Protein AF-A0A968PFB4-F1 (afdb_monomer_lite)

Secondary structure (DSSP, 8-state):
------SS---EEEEEGGG--EEEEEEEEEEEGGGTSEEEEEEEE-TT---TT-EEEEEETTEEEEEE--PPP-

pLDDT: mean 78.36, std 16.79, range [30.69, 91.0]

Structure (mmCIF, N/CA/C/O backbone):
data_AF-A0A968PFB4-F1
#
_entry.id   AF-A0A968PFB4-F1
#
loop_
_atom_site.group_PDB
_atom_site.id
_atom_site.type_symbol
_atom_site.label_atom_id
_atom_site.label_alt_id
_atom_site.label_comp_id
_atom_site.label_asym_id
_atom_site.label_entity_id
_atom_site.label_seq_id
_atom_site.pdbx_PDB_ins_code
_atom_site.Cartn_x
_atom_site.Cartn_y
_atom_site.Cartn_z
_atom_site.occupancy
_atom_site.B_iso_or_equiv
_atom_site.auth_seq_id
_atom_site.auth_comp_id
_atom_site.auth_asym_id
_atom_site.auth_atom_id
_atom_site.pdbx_PDB_model_num
ATOM 1 N N . PRO A 1 1 ? 18.690 -10.464 -5.790 1.00 38.31 1 PRO A N 1
ATOM 2 C CA . PRO A 1 1 ? 18.188 -9.507 -6.800 1.00 38.31 1 PRO A CA 1
ATOM 3 C C . PRO A 1 1 ? 17.338 -8.411 -6.138 1.00 38.31 1 PRO A C 1
ATOM 5 O O . PRO A 1 1 ? 16.134 -8.560 -5.977 1.00 38.31 1 PRO A O 1
ATOM 8 N N . VAL A 1 2 ? 17.996 -7.337 -5.702 1.00 54.41 2 VAL A N 1
ATOM 9 C CA . VAL A 1 2 ? 17.357 -6.083 -5.283 1.00 54.41 2 VAL A CA 1
ATOM 10 C C . VAL A 1 2 ? 17.971 -4.978 -6.146 1.00 54.41 2 VAL A C 1
ATOM 12 O O . VAL A 1 2 ? 19.192 -4.878 -6.248 1.00 54.41 2 VAL A O 1
ATOM 15 N N . SER A 1 3 ? 17.149 -4.235 -6.883 1.00 43.41 3 SER A N 1
ATOM 16 C CA . SER A 1 3 ? 17.561 -3.140 -7.776 1.00 43.41 3 SER A CA 1
ATOM 17 C C . SER A 1 3 ? 16.366 -2.224 -8.040 1.00 43.41 3 SER A C 1
ATOM 19 O O . SER A 1 3 ? 15.282 -2.752 -8.276 1.00 43.41 3 SER A O 1
ATOM 21 N N . PRO A 1 4 ? 16.541 -0.896 -8.134 1.00 47.34 4 PRO A N 1
ATOM 22 C CA . PRO A 1 4 ? 17.417 -0.016 -7.367 1.00 47.34 4 PRO A CA 1
ATOM 23 C C . PRO A 1 4 ? 16.574 0.895 -6.450 1.00 47.34 4 PRO A C 1
ATOM 25 O O . PRO A 1 4 ? 15.687 1.615 -6.904 1.00 47.34 4 PRO A O 1
ATOM 28 N N . GLY A 1 5 ? 16.875 0.903 -5.150 1.00 42.81 5 GLY A N 1
ATOM 29 C CA . GLY A 1 5 ? 16.465 2.002 -4.279 1.00 42.81 5 GLY A CA 1
ATOM 30 C C . GLY A 1 5 ? 17.312 3.227 -4.615 1.00 42.81 5 GLY A C 1
ATOM 31 O O . GLY A 1 5 ? 18.524 3.205 -4.411 1.00 42.81 5 GLY A O 1
ATOM 32 N N . ALA A 1 6 ? 16.692 4.270 -5.167 1.00 39.66 6 ALA A N 1
ATOM 33 C CA . ALA A 1 6 ? 17.323 5.579 -5.290 1.00 39.66 6 ALA A CA 1
ATOM 34 C C . ALA A 1 6 ? 17.463 6.219 -3.888 1.00 39.66 6 ALA A C 1
ATOM 36 O O . ALA A 1 6 ? 16.587 6.029 -3.039 1.00 39.66 6 ALA A O 1
ATOM 37 N N . PRO A 1 7 ? 18.554 6.951 -3.609 1.00 41.06 7 PRO A N 1
ATOM 38 C CA . PRO A 1 7 ? 18.866 7.430 -2.268 1.00 41.06 7 PRO A CA 1
ATOM 39 C C . PRO A 1 7 ? 18.016 8.663 -1.925 1.00 41.06 7 PRO A C 1
ATOM 41 O O . PRO A 1 7 ? 18.206 9.721 -2.519 1.00 41.06 7 PRO A O 1
ATOM 44 N N . GLY A 1 8 ? 17.077 8.532 -0.974 1.00 30.69 8 GLY A N 1
ATOM 45 C CA . GLY A 1 8 ? 16.289 9.680 -0.500 1.00 30.69 8 GLY A CA 1
ATOM 46 C C . GLY A 1 8 ? 14.950 9.412 0.207 1.00 30.69 8 GLY A C 1
ATOM 47 O O . GLY A 1 8 ? 13.980 10.062 -0.147 1.00 30.69 8 GLY A O 1
ATOM 48 N N . ALA A 1 9 ? 14.898 8.544 1.228 1.00 37.81 9 ALA A N 1
ATOM 49 C CA . ALA A 1 9 ? 13.893 8.583 2.319 1.00 37.81 9 ALA A CA 1
ATOM 50 C C . ALA A 1 9 ? 12.383 8.364 1.939 1.00 37.81 9 ALA A C 1
ATOM 52 O O . ALA A 1 9 ? 12.062 8.162 0.774 1.00 37.81 9 ALA A O 1
ATOM 53 N N . PRO A 1 10 ? 11.456 8.224 2.918 1.00 46.16 10 PRO A N 1
ATOM 54 C CA . PRO A 1 10 ? 10.351 7.253 2.919 1.00 46.16 10 PRO A CA 1
ATOM 55 C C . PRO A 1 10 ? 9.218 7.595 1.949 1.00 46.16 10 PRO A C 1
ATOM 57 O O . PRO A 1 10 ? 8.250 8.265 2.298 1.00 46.16 10 PRO A O 1
ATOM 60 N N . VAL A 1 11 ? 9.301 7.071 0.734 1.00 49.88 11 VAL A N 1
ATOM 61 C CA . VAL A 1 11 ? 8.171 7.041 -0.189 1.00 49.88 11 VAL A CA 1
ATOM 62 C C . VAL A 1 11 ? 7.721 5.593 -0.283 1.00 49.88 11 VAL A C 1
ATOM 64 O O . VAL A 1 11 ? 8.403 4.774 -0.899 1.00 49.88 11 VAL A O 1
ATOM 67 N N . SER A 1 12 ? 6.602 5.244 0.358 1.00 62.06 12 SER A N 1
ATOM 68 C CA . SER A 1 12 ? 6.033 3.902 0.211 1.00 62.06 12 SER A CA 1
ATOM 69 C C . SER A 1 12 ? 5.566 3.740 -1.232 1.00 62.06 12 SER A C 1
ATOM 71 O O . SER A 1 12 ? 4.546 4.294 -1.644 1.00 62.06 12 SER A O 1
ATOM 73 N N . THR A 1 13 ? 6.366 3.042 -2.031 1.00 75.38 13 THR A N 1
ATOM 74 C CA . THR A 1 13 ? 6.122 2.845 -3.457 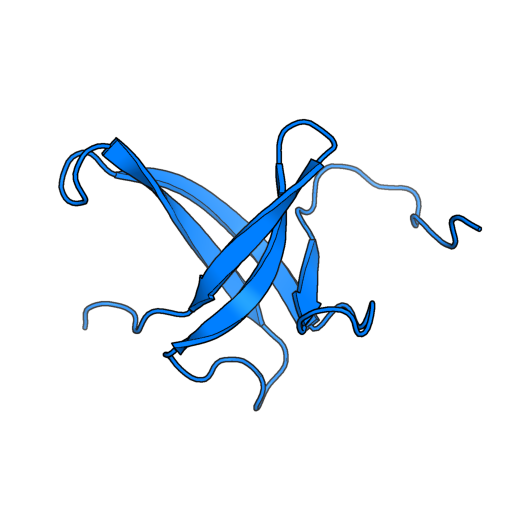1.00 75.38 13 THR A CA 1
ATOM 75 C C . THR A 1 13 ? 4.933 1.919 -3.674 1.00 75.38 13 THR A C 1
ATOM 77 O O . THR A 1 13 ? 4.742 0.936 -2.968 1.00 75.38 13 THR A O 1
ATOM 80 N N . VAL A 1 14 ? 4.104 2.227 -4.662 1.00 72.69 14 VAL A N 1
ATOM 81 C CA . VAL A 1 14 ? 2.954 1.400 -5.030 1.00 72.69 14 VAL A CA 1
ATOM 82 C C . VAL A 1 14 ? 3.326 0.611 -6.273 1.00 72.69 14 VAL A C 1
ATOM 84 O O . VAL A 1 14 ? 3.691 1.204 -7.286 1.00 72.69 14 VAL A O 1
ATOM 87 N N . THR A 1 15 ? 3.226 -0.713 -6.205 1.00 78.25 15 THR A N 1
ATOM 88 C CA . THR A 1 15 ? 3.606 -1.623 -7.291 1.00 78.25 15 THR A CA 1
ATOM 89 C C . THR A 1 15 ? 2.389 -2.359 -7.842 1.00 78.25 15 THR A C 1
ATOM 91 O O . THR A 1 15 ? 1.516 -2.776 -7.080 1.00 78.25 15 THR A O 1
ATOM 94 N N . LEU A 1 16 ? 2.309 -2.542 -9.163 1.00 70.75 16 LEU A N 1
ATOM 95 C CA . LEU A 1 16 ? 1.202 -3.277 -9.780 1.00 70.75 16 LEU A CA 1
ATOM 96 C C . LEU A 1 16 ? 1.406 -4.796 -9.660 1.00 70.75 16 LEU A C 1
ATOM 98 O O . LEU A 1 16 ? 2.210 -5.384 -10.389 1.00 70.75 16 LEU A O 1
ATOM 102 N N . GLY A 1 17 ? 0.634 -5.442 -8.781 1.00 64.94 17 GLY A N 1
ATOM 103 C CA . GLY A 1 17 ? 0.672 -6.897 -8.591 1.00 64.94 17 GLY A CA 1
ATOM 104 C C . GLY A 1 17 ? 2.095 -7.449 -8.411 1.00 64.94 17 GLY A C 1
ATOM 105 O O . GLY A 1 17 ? 2.938 -6.828 -7.772 1.00 64.94 17 GLY A O 1
ATOM 106 N N . SER A 1 18 ? 2.374 -8.611 -9.008 1.00 60.28 18 SER A N 1
ATOM 107 C CA . SER A 1 18 ? 3.693 -9.270 -8.987 1.00 60.28 18 SER A CA 1
ATOM 108 C C . SER A 1 18 ? 4.708 -8.674 -9.970 1.00 60.28 18 SER A C 1
ATOM 110 O O . SER A 1 18 ? 5.824 -9.176 -10.068 1.00 60.28 18 SER A O 1
ATOM 112 N N . SER A 1 19 ? 4.327 -7.652 -10.744 1.00 61.16 19 SER A N 1
ATOM 113 C CA . SER A 1 19 ? 5.108 -7.215 -11.906 1.00 61.16 19 SER A CA 1
ATOM 114 C C . SER A 1 19 ? 6.303 -6.326 -11.552 1.00 61.16 19 SER A C 1
ATOM 116 O O . SER A 1 19 ? 7.061 -5.970 -12.449 1.00 61.16 19 SER A O 1
ATOM 118 N N . GLY A 1 20 ? 6.469 -5.926 -10.286 1.00 70.19 20 GLY A N 1
ATOM 119 C CA . GLY A 1 20 ? 7.576 -5.058 -9.860 1.00 70.19 20 GLY A CA 1
ATOM 120 C C . GLY A 1 20 ? 7.527 -3.627 -10.419 1.00 70.19 20 GLY A C 1
ATOM 121 O O . GLY A 1 20 ? 8.393 -2.824 -10.089 1.00 70.19 20 GLY A O 1
ATOM 122 N N . ASP A 1 21 ? 6.526 -3.293 -11.243 1.00 84.62 21 ASP A N 1
ATOM 123 C CA . ASP A 1 21 ? 6.379 -1.973 -11.854 1.00 84.62 21 ASP A CA 1
ATOM 124 C C . ASP A 1 21 ? 5.847 -0.964 -10.833 1.00 84.62 21 ASP A C 1
ATOM 126 O O . ASP A 1 21 ? 4.716 -1.094 -10.348 1.00 84.62 21 ASP A O 1
ATOM 130 N N . VAL A 1 22 ? 6.672 0.034 -10.506 1.00 87.56 22 VAL A N 1
ATOM 131 C CA . VAL A 1 22 ? 6.309 1.118 -9.592 1.00 87.56 22 VAL A CA 1
ATOM 132 C C . VAL A 1 22 ? 5.362 2.067 -10.319 1.00 87.56 22 VAL A C 1
ATOM 134 O O . VAL A 1 22 ? 5.740 2.815 -11.218 1.00 87.56 22 VAL A O 1
ATOM 137 N N . ILE A 1 23 ? 4.105 2.045 -9.899 1.00 87.88 23 ILE A N 1
ATOM 138 C CA . ILE A 1 23 ? 2.999 2.797 -10.494 1.00 87.88 23 ILE A CA 1
ATOM 139 C C . ILE A 1 23 ? 2.545 3.972 -9.631 1.00 87.88 23 ILE A C 1
ATOM 141 O O . ILE A 1 23 ? 1.574 4.638 -9.984 1.00 87.88 23 ILE A O 1
ATOM 145 N N . GLY A 1 24 ? 3.209 4.236 -8.507 1.00 89.81 24 GLY A N 1
ATOM 146 C CA . GLY A 1 24 ? 2.856 5.351 -7.643 1.00 89.81 24 GLY A CA 1
ATOM 147 C C . GLY A 1 24 ? 3.600 5.378 -6.318 1.00 89.81 24 GLY A C 1
ATOM 148 O O . GLY A 1 24 ? 4.551 4.630 -6.091 1.00 89.81 24 GLY A O 1
ATOM 149 N N . ALA A 1 25 ? 3.123 6.252 -5.444 1.00 90.50 25 ALA A N 1
ATOM 150 C CA . ALA A 1 25 ? 3.666 6.507 -4.123 1.00 90.50 25 ALA A CA 1
ATOM 151 C C . ALA A 1 25 ? 2.537 6.870 -3.154 1.00 90.50 25 ALA A C 1
ATOM 153 O O . ALA A 1 25 ? 1.711 7.727 -3.474 1.00 90.50 25 ALA A O 1
ATOM 154 N N . VAL A 1 26 ? 2.515 6.256 -1.972 1.00 90.00 26 VAL A N 1
ATOM 155 C CA . VAL A 1 26 ? 1.631 6.670 -0.874 1.00 90.00 26 VAL A CA 1
ATOM 156 C C . VAL 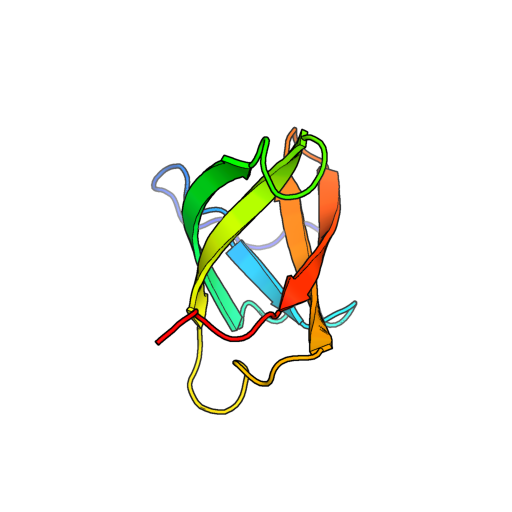A 1 26 ? 2.129 8.010 -0.337 1.00 90.00 26 VAL A C 1
ATOM 158 O O . VAL A 1 26 ? 3.299 8.143 0.016 1.00 90.00 26 VAL A O 1
ATOM 161 N N . THR A 1 27 ? 1.248 9.006 -0.297 1.00 89.88 27 THR A N 1
ATOM 162 C CA . THR A 1 27 ? 1.551 10.369 0.162 1.00 89.88 27 THR A CA 1
ATOM 163 C C . THR A 1 27 ? 1.057 10.626 1.578 1.00 89.88 27 THR A C 1
ATOM 165 O O . THR A 1 27 ? 1.676 11.389 2.315 1.00 89.88 27 THR A O 1
ATOM 168 N N . SER A 1 28 ? -0.032 9.976 1.985 1.00 87.06 28 SER A N 1
ATOM 169 C CA . SER A 1 28 ? -0.518 9.988 3.361 1.00 87.06 28 SER A CA 1
ATOM 170 C C . SER A 1 28 ? -1.133 8.641 3.712 1.00 87.06 28 SER A C 1
ATOM 172 O O . SER A 1 28 ? -1.697 7.957 2.861 1.00 87.06 28 SER A O 1
ATOM 174 N N . SER A 1 29 ? -1.014 8.236 4.970 1.00 88.88 29 SER A N 1
ATOM 175 C CA . SER A 1 29 ? -1.642 7.015 5.468 1.00 88.88 29 SER A CA 1
ATOM 176 C C . SER A 1 29 ? -2.049 7.185 6.924 1.00 88.88 29 SER A C 1
ATOM 178 O O . SER A 1 29 ? -1.439 7.952 7.666 1.00 88.88 29 SER A O 1
ATOM 180 N N . THR A 1 30 ? -3.127 6.513 7.310 1.00 89.88 30 THR A N 1
ATOM 181 C CA . THR A 1 30 ? -3.630 6.477 8.680 1.00 89.88 30 THR A CA 1
ATOM 182 C C . THR A 1 30 ? -4.446 5.209 8.903 1.00 89.88 30 THR A C 1
ATOM 184 O O . THR A 1 30 ? -4.983 4.615 7.967 1.00 89.88 30 THR A O 1
ATOM 187 N N . VAL A 1 31 ? -4.578 4.793 10.156 1.00 90.88 31 VAL A N 1
ATOM 188 C CA . VAL A 1 31 ? -5.575 3.790 10.531 1.00 90.88 31 VAL A CA 1
ATOM 189 C C . VAL A 1 31 ? -6.939 4.470 10.527 1.00 90.88 31 VAL A C 1
ATOM 191 O O . VAL A 1 31 ? -7.112 5.491 11.186 1.00 90.88 31 VAL A O 1
ATOM 194 N N . SER A 1 32 ? -7.905 3.927 9.786 1.00 87.25 32 SER A N 1
ATOM 195 C CA . SER A 1 32 ? -9.267 4.460 9.735 1.00 87.25 32 SER A CA 1
ATOM 196 C C . SER A 1 32 ? -10.172 3.706 10.714 1.00 87.25 32 SER A C 1
ATOM 198 O O . SER A 1 32 ? -10.541 2.558 10.441 1.00 87.25 32 SER A O 1
ATOM 200 N N . PRO A 1 33 ? -10.601 4.326 11.834 1.00 86.50 33 PRO A N 1
ATOM 201 C CA . PRO A 1 33 ? -11.543 3.693 12.758 1.00 86.50 33 PRO A CA 1
ATOM 202 C C . PRO A 1 33 ? -12.881 3.376 12.081 1.00 86.50 33 PRO A C 1
ATOM 204 O O . PRO A 1 33 ? -13.498 2.355 12.365 1.00 86.50 33 PRO A O 1
ATOM 207 N N . MET A 1 34 ? -13.298 4.221 11.133 1.00 89.19 34 MET A N 1
ATOM 208 C CA . MET A 1 34 ? -14.549 4.067 10.381 1.00 89.19 34 MET A CA 1
ATOM 209 C C . MET A 1 34 ? -14.536 2.877 9.419 1.00 89.19 34 MET A C 1
ATOM 211 O O . MET A 1 34 ? -15.593 2.356 9.085 1.00 89.19 34 MET A O 1
ATOM 215 N N . LEU A 1 35 ? -13.354 2.412 9.008 1.00 81.50 35 LEU A N 1
ATOM 216 C CA . LEU A 1 35 ? -13.191 1.196 8.208 1.00 81.50 35 LEU A CA 1
ATOM 217 C C . LEU A 1 35 ? -12.865 -0.028 9.081 1.00 81.50 35 LEU A C 1
ATOM 219 O O . LEU A 1 35 ? -12.273 -0.984 8.594 1.00 81.50 35 LEU A O 1
ATOM 223 N N . GLY A 1 36 ? -13.205 -0.002 10.375 1.00 88.75 36 GLY A N 1
ATOM 224 C CA . GLY A 1 36 ? -12.941 -1.111 11.297 1.00 88.75 36 GLY A CA 1
ATOM 225 C C . GLY A 1 36 ? -11.487 -1.201 11.765 1.00 88.75 36 GLY A C 1
ATOM 226 O O . GLY A 1 36 ? -11.020 -2.285 12.098 1.00 88.75 36 GLY A O 1
ATOM 227 N N . GLY A 1 37 ? -10.753 -0.082 11.769 1.00 83.88 37 GLY A N 1
ATOM 228 C CA . GLY A 1 37 ? -9.342 -0.051 12.166 1.00 83.88 37 GLY A CA 1
ATOM 229 C C . GLY A 1 37 ? -8.381 -0.528 11.074 1.00 83.88 37 GLY A C 1
ATOM 230 O O . GLY A 1 37 ? -7.249 -0.900 11.369 1.00 83.88 37 GLY A O 1
ATOM 231 N N . ILE A 1 38 ? -8.814 -0.520 9.812 1.00 86.62 38 ILE A N 1
ATOM 232 C CA . ILE A 1 38 ? -7.968 -0.873 8.668 1.00 86.62 38 ILE A CA 1
ATOM 233 C C . ILE A 1 38 ? -7.097 0.331 8.282 1.00 86.62 38 ILE A C 1
ATOM 235 O O . ILE A 1 38 ? -7.550 1.480 8.303 1.00 86.62 38 ILE A O 1
ATOM 239 N N . ALA A 1 39 ? -5.842 0.072 7.911 1.00 87.25 39 ALA A N 1
ATOM 240 C CA . ALA A 1 39 ? -4.954 1.083 7.347 1.00 87.25 39 ALA A CA 1
ATOM 241 C C . ALA A 1 39 ? -5.469 1.555 5.976 1.00 87.25 39 ALA A C 1
ATOM 243 O O . ALA A 1 39 ? -5.646 0.758 5.055 1.00 87.25 39 ALA A O 1
ATOM 244 N N . ALA A 1 40 ? -5.688 2.859 5.843 1.00 89.25 40 ALA A N 1
ATOM 245 C CA . ALA A 1 40 ? -6.077 3.523 4.608 1.00 89.25 40 ALA A CA 1
ATOM 246 C C . ALA A 1 40 ? -5.070 4.630 4.279 1.00 89.25 40 ALA A C 1
ATOM 248 O O . ALA A 1 40 ? -4.445 5.210 5.166 1.00 89.25 40 ALA A O 1
ATOM 249 N N . GLY A 1 41 ? -4.906 4.944 3.000 1.00 89.50 41 GLY A N 1
ATOM 250 C CA . GLY A 1 41 ? -3.976 5.982 2.581 1.00 89.50 41 GLY A CA 1
ATOM 251 C C . GLY A 1 41 ? -4.327 6.578 1.234 1.00 89.50 41 GLY A C 1
ATOM 252 O O . GLY A 1 41 ? -5.062 5.983 0.446 1.00 89.50 41 GLY A O 1
ATOM 253 N N . LEU A 1 42 ? -3.794 7.768 0.992 1.00 90.62 42 LEU A N 1
ATOM 254 C CA . LEU A 1 42 ? -3.836 8.429 -0.299 1.00 90.62 42 LEU A CA 1
ATOM 255 C C . LEU A 1 42 ? -2.522 8.172 -1.018 1.00 90.62 42 LEU A C 1
ATOM 257 O O . LEU A 1 42 ? -1.448 8.199 -0.416 1.00 90.62 42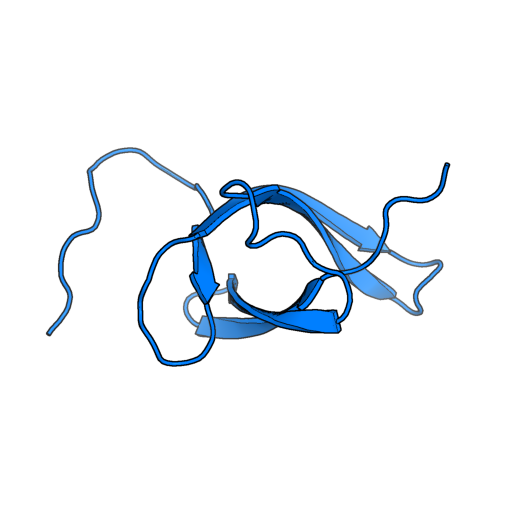 LEU A O 1
ATOM 261 N N . ALA A 1 43 ? -2.614 7.923 -2.318 1.00 90.69 43 ALA A N 1
ATOM 262 C CA . ALA A 1 43 ? -1.458 7.685 -3.157 1.00 90.69 43 ALA A CA 1
ATOM 263 C C . ALA A 1 43 ? -1.552 8.500 -4.440 1.00 90.69 43 ALA A C 1
ATOM 265 O O . ALA A 1 43 ? -2.608 8.594 -5.065 1.00 90.69 43 ALA A O 1
ATOM 266 N N . MET A 1 44 ? -0.413 9.047 -4.855 1.00 90.88 44 MET A N 1
ATOM 267 C CA . MET A 1 44 ? -0.239 9.573 -6.200 1.00 90.88 44 MET A CA 1
ATOM 268 C C . MET A 1 44 ? 0.085 8.410 -7.125 1.00 90.88 44 MET A C 1
ATOM 270 O O . MET A 1 44 ? 1.013 7.641 -6.870 1.00 90.88 44 MET A O 1
ATOM 274 N N . MET A 1 45 ? -0.688 8.275 -8.198 1.00 89.25 45 MET A N 1
ATOM 275 C CA . MET A 1 45 ? -0.605 7.135 -9.104 1.00 89.25 45 MET A CA 1
ATOM 276 C C . MET A 1 45 ? -0.370 7.578 -10.538 1.00 89.25 45 MET A C 1
ATOM 278 O O . MET A 1 45 ? -0.826 8.636 -10.972 1.00 89.25 45 MET A O 1
ATOM 282 N N . ARG A 1 46 ? 0.304 6.723 -11.305 1.00 88.44 46 ARG A N 1
ATOM 283 C CA . ARG A 1 46 ? 0.473 6.897 -12.741 1.00 88.44 46 ARG A CA 1
ATOM 284 C C . ARG A 1 46 ? -0.898 6.945 -13.417 1.00 88.44 46 ARG A C 1
ATOM 286 O O . ARG A 1 46 ? -1.803 6.161 -13.112 1.00 88.44 46 ARG A O 1
ATOM 293 N N . TYR A 1 47 ? -1.040 7.860 -14.370 1.00 84.44 47 TYR A N 1
ATOM 294 C CA . TYR A 1 47 ? -2.265 8.000 -15.151 1.00 84.44 47 TYR A CA 1
ATOM 295 C C . TYR A 1 47 ? -2.664 6.664 -15.806 1.00 84.44 47 TYR A C 1
ATOM 297 O O . TYR A 1 47 ? -1.812 5.916 -16.287 1.00 84.44 47 TYR A O 1
ATOM 305 N N . GLY A 1 48 ? -3.958 6.333 -15.767 1.00 85.81 48 GLY A N 1
ATOM 306 C CA . GLY A 1 48 ? -4.498 5.058 -16.260 1.00 85.81 48 GLY A CA 1
ATOM 307 C C . GLY A 1 48 ? -4.277 3.832 -15.358 1.00 85.81 48 GLY A C 1
ATOM 308 O O . GLY A 1 48 ? -4.812 2.770 -15.663 1.00 85.81 48 GLY A O 1
ATOM 309 N N . LYS A 1 49 ? -3.537 3.949 -14.242 1.00 85.06 49 LYS A N 1
ATOM 310 C CA . LYS A 1 49 ? -3.301 2.860 -13.266 1.00 85.06 49 LYS A CA 1
ATOM 311 C C . LYS A 1 49 ? -4.020 3.063 -11.922 1.00 85.06 49 LYS A C 1
ATOM 313 O O . LYS A 1 49 ? -3.720 2.365 -10.963 1.00 85.06 49 LYS A O 1
ATOM 318 N N . HIS A 1 50 ? -4.966 4.000 -11.859 1.00 87.12 50 HIS A N 1
ATOM 319 C CA . HIS A 1 50 ? -5.687 4.407 -10.645 1.00 87.12 50 HIS A CA 1
ATOM 320 C C . HIS A 1 50 ? -7.119 3.840 -10.555 1.00 87.12 50 HIS A C 1
ATOM 322 O O . HIS A 1 50 ? -7.951 4.376 -9.830 1.00 87.12 50 HIS A O 1
ATOM 328 N N . GLN A 1 51 ? -7.446 2.796 -11.328 1.00 89.56 51 GLN A N 1
ATOM 329 C CA . GLN A 1 51 ? -8.810 2.258 -11.369 1.00 89.56 51 GLN A CA 1
ATOM 330 C C . GLN A 1 51 ? -9.193 1.611 -10.025 1.00 89.56 51 GLN A C 1
ATOM 332 O O . GLN A 1 51 ? -8.435 0.766 -9.532 1.00 89.56 51 GLN A O 1
ATOM 337 N N . PRO A 1 52 ? -10.362 1.943 -9.446 1.00 90.25 52 PRO A N 1
ATOM 338 C CA . PRO A 1 52 ? -10.865 1.276 -8.250 1.00 90.25 52 PRO A CA 1
ATOM 339 C C . PRO A 1 52 ? -10.925 -0.248 -8.426 1.00 90.25 52 PRO A C 1
ATOM 341 O O . PRO A 1 52 ? -11.218 -0.751 -9.508 1.00 90.25 52 PRO A O 1
ATOM 344 N N . GLY A 1 53 ? -10.619 -0.991 -7.366 1.00 88.31 53 GLY A N 1
ATOM 345 C CA . GLY A 1 53 ? -10.525 -2.453 -7.374 1.00 88.31 53 GLY A CA 1
ATOM 346 C C . GLY A 1 53 ? -9.187 -3.008 -7.874 1.00 88.31 53 GLY A C 1
ATOM 347 O O . GLY A 1 53 ? -8.948 -4.210 -7.748 1.00 88.31 53 GLY A O 1
ATOM 348 N N . THR A 1 54 ? -8.283 -2.168 -8.393 1.00 87.88 54 THR A N 1
ATOM 349 C CA . THR A 1 54 ? -6.933 -2.614 -8.772 1.00 87.88 54 THR A CA 1
ATOM 350 C C . THR A 1 54 ? -6.164 -3.077 -7.534 1.00 87.88 54 THR A C 1
ATOM 352 O O . THR A 1 54 ? -6.086 -2.357 -6.536 1.00 87.88 54 THR A O 1
ATOM 355 N N . LYS A 1 55 ? -5.569 -4.273 -7.619 1.00 90.38 55 LYS A N 1
ATOM 356 C CA . LYS A 1 55 ? -4.695 -4.835 -6.583 1.00 90.38 55 LYS A CA 1
ATOM 357 C C . LYS A 1 55 ? -3.271 -4.325 -6.756 1.00 90.38 55 LYS A C 1
ATOM 359 O O . LYS A 1 55 ? -2.683 -4.461 -7.831 1.00 90.38 55 LYS A O 1
ATOM 364 N N . VAL A 1 56 ? -2.710 -3.788 -5.684 1.00 90.38 56 VAL A N 1
ATOM 365 C CA . VAL A 1 56 ? -1.353 -3.241 -5.648 1.00 90.38 56 VAL A CA 1
ATOM 366 C C . VAL A 1 56 ? -0.584 -3.787 -4.452 1.00 90.38 56 VAL A C 1
ATOM 368 O O . VAL A 1 56 ? -1.179 -4.255 -3.484 1.00 90.38 56 VAL A O 1
ATOM 371 N N . LEU A 1 57 ? 0.742 -3.740 -4.525 1.00 90.62 57 LEU A N 1
ATOM 372 C CA . LEU A 1 57 ? 1.632 -4.034 -3.408 1.00 90.62 57 LEU A CA 1
ATOM 373 C C . LEU A 1 57 ? 2.232 -2.730 -2.889 1.00 90.62 57 LEU A C 1
ATOM 375 O O . LEU A 1 57 ? 2.722 -1.917 -3.673 1.00 90.62 57 LEU A O 1
ATOM 379 N N . VAL A 1 58 ? 2.199 -2.551 -1.572 1.00 88.75 58 VAL A N 1
ATOM 380 C CA . VAL A 1 58 ? 2.747 -1.388 -0.868 1.00 88.75 58 VAL A CA 1
ATOM 381 C C . VAL A 1 58 ? 3.707 -1.889 0.211 1.00 88.75 58 VAL A C 1
ATOM 383 O O . VAL A 1 58 ? 3.371 -2.851 0.905 1.00 88.75 58 VAL A O 1
ATOM 386 N N . PRO A 1 59 ? 4.896 -1.289 0.378 1.00 87.19 59 PRO A N 1
ATOM 387 C CA . PRO A 1 59 ? 5.796 -1.665 1.449 1.00 87.19 59 PRO A CA 1
ATOM 388 C C . PRO A 1 59 ? 5.258 -1.126 2.782 1.00 87.19 59 PRO A C 1
ATOM 390 O O . PRO A 1 59 ? 5.013 0.074 2.924 1.00 87.19 59 PRO A O 1
ATOM 393 N N . ALA A 1 60 ? 5.103 -2.010 3.762 1.00 85.44 60 ALA A N 1
ATOM 394 C CA . ALA A 1 60 ? 4.759 -1.686 5.142 1.00 85.44 60 ALA A CA 1
ATOM 395 C C . ALA A 1 60 ? 5.558 -2.601 6.080 1.00 85.44 60 ALA A C 1
ATOM 397 O O . ALA A 1 60 ? 5.605 -3.810 5.865 1.00 85.44 60 ALA A O 1
ATOM 398 N N . GLU A 1 61 ? 6.221 -2.028 7.089 1.00 84.31 61 GLU A N 1
ATOM 399 C CA . GLU A 1 61 ? 7.020 -2.781 8.076 1.00 84.31 61 GLU A CA 1
ATOM 400 C C . GLU A 1 61 ? 8.051 -3.745 7.445 1.00 84.31 61 GLU A C 1
ATOM 402 O O . GLU A 1 61 ? 8.260 -4.871 7.892 1.00 84.31 61 GLU A O 1
ATOM 407 N N . GLY A 1 62 ? 8.679 -3.327 6.339 1.00 84.38 62 GLY A N 1
ATOM 408 C CA . GLY A 1 62 ? 9.665 -4.141 5.615 1.00 84.38 62 GLY A CA 1
ATOM 409 C C . GLY A 1 62 ? 9.080 -5.310 4.811 1.00 84.38 62 GLY A C 1
ATOM 410 O O . GLY A 1 62 ? 9.843 -6.097 4.254 1.00 84.38 62 GLY A O 1
ATOM 411 N N . GLN A 1 63 ? 7.753 -5.423 4.719 1.00 84.12 63 GLN A N 1
ATOM 412 C CA . GLN A 1 63 ? 7.042 -6.436 3.939 1.00 84.12 63 GLN A CA 1
ATOM 413 C C . GLN A 1 63 ? 6.217 -5.796 2.820 1.00 84.12 63 GLN A C 1
ATOM 415 O O . GLN A 1 63 ? 5.785 -4.649 2.919 1.00 84.12 63 GLN A O 1
ATOM 420 N N . TRP A 1 64 ? 5.967 -6.549 1.749 1.00 85.12 64 TRP A N 1
ATOM 421 C CA . TRP A 1 64 ? 5.021 -6.145 0.709 1.00 85.12 64 TRP A CA 1
ATOM 422 C C . TRP A 1 64 ? 3.610 -6.566 1.106 1.00 85.12 64 TRP A C 1
ATOM 424 O O . TRP A 1 64 ? 3.304 -7.755 1.172 1.00 85.12 64 TRP A O 1
ATOM 434 N N . VAL A 1 65 ? 2.747 -5.585 1.346 1.00 88.88 65 VAL A N 1
ATOM 435 C CA . VAL A 1 65 ? 1.354 -5.796 1.737 1.00 88.88 65 VAL A CA 1
ATOM 436 C C . VAL A 1 65 ? 0.445 -5.524 0.545 1.00 88.88 6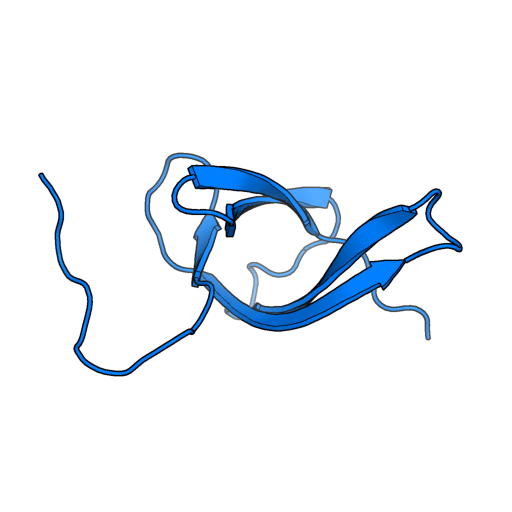5 VAL A C 1
ATOM 438 O O . VAL A 1 65 ? 0.602 -4.529 -0.164 1.00 88.88 65 VAL A O 1
ATOM 441 N N . ALA A 1 66 ? -0.510 -6.423 0.313 1.00 89.81 66 ALA A N 1
ATOM 442 C CA . ALA A 1 66 ? -1.526 -6.235 -0.713 1.00 89.81 66 ALA A CA 1
ATOM 443 C C . ALA A 1 66 ? -2.547 -5.177 -0.274 1.00 89.81 66 ALA A C 1
ATOM 445 O O . ALA A 1 66 ? -3.106 -5.258 0.818 1.00 89.81 66 ALA A O 1
ATOM 446 N N . ALA A 1 67 ? -2.824 -4.219 -1.153 1.00 89.12 67 ALA A N 1
ATOM 447 C CA . ALA A 1 67 ? -3.841 -3.195 -0.973 1.00 89.12 67 ALA A CA 1
ATOM 448 C C . ALA A 1 67 ? -4.746 -3.118 -2.209 1.00 89.12 67 ALA A C 1
ATOM 450 O O . ALA A 1 67 ? -4.349 -3.480 -3.320 1.00 89.12 67 ALA A O 1
ATOM 451 N N . ASN A 1 68 ? -5.971 -2.634 -2.010 1.00 91.00 68 ASN A N 1
ATOM 452 C CA . ASN A 1 68 ? -6.930 -2.396 -3.084 1.00 91.00 68 ASN A CA 1
ATOM 453 C C . ASN A 1 68 ? -7.122 -0.892 -3.263 1.00 91.00 68 ASN A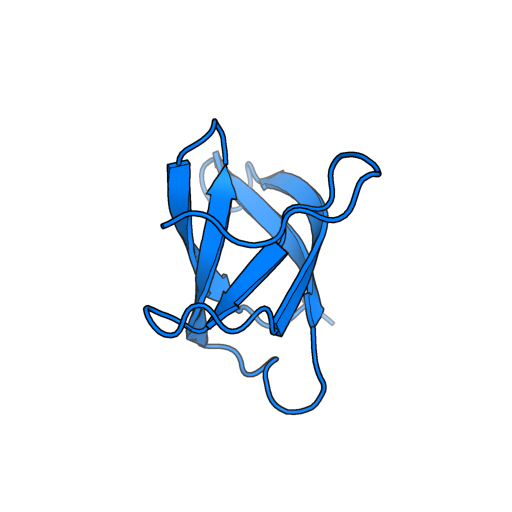 C 1
ATOM 455 O O . ASN A 1 68 ? -7.280 -0.170 -2.279 1.00 91.00 68 ASN A O 1
ATOM 459 N N . LEU A 1 69 ? -7.157 -0.426 -4.509 1.00 90.50 69 LEU A N 1
ATOM 460 C CA . LEU A 1 69 ? -7.522 0.958 -4.798 1.00 90.50 69 LEU A CA 1
ATOM 461 C C . LEU A 1 69 ? -9.022 1.174 -4.583 1.00 90.50 69 LEU A C 1
ATOM 463 O O . LEU A 1 69 ? -9.840 0.411 -5.095 1.00 90.50 69 LEU A O 1
ATOM 467 N N . GLY A 1 70 ? -9.378 2.226 -3.853 1.00 89.12 70 GLY A N 1
ATOM 468 C CA . GLY A 1 70 ? -10.755 2.686 -3.687 1.00 89.12 70 GLY A CA 1
ATOM 469 C C . GLY A 1 70 ? -10.977 4.029 -4.375 1.00 89.12 70 GLY A C 1
ATOM 470 O O . GLY A 1 70 ? -10.027 4.764 -4.641 1.00 89.12 70 GLY A O 1
ATOM 471 N N . SER A 1 71 ? -12.237 4.357 -4.652 1.00 88.12 71 SER A N 1
ATOM 472 C CA . SER A 1 71 ? -12.610 5.717 -5.047 1.00 88.12 71 SER A CA 1
ATOM 473 C C . SER A 1 71 ? -12.479 6.666 -3.858 1.00 88.12 71 SER A C 1
ATOM 475 O O . SER A 1 71 ? -12.760 6.284 -2.721 1.00 88.12 71 SER A O 1
ATOM 477 N N . LEU A 1 72 ? -12.093 7.914 -4.124 1.00 82.44 72 LEU A N 1
ATOM 478 C CA . LEU A 1 72 ? -12.145 8.967 -3.116 1.00 82.44 72 LEU A CA 1
ATOM 479 C C . LEU A 1 72 ? -13.616 9.372 -2.890 1.00 82.44 72 LEU A C 1
ATOM 481 O O . LEU A 1 72 ? -14.335 9.520 -3.883 1.00 82.44 72 LEU A O 1
ATOM 485 N N . PRO A 1 73 ? -14.083 9.548 -1.640 1.00 73.62 73 PRO A N 1
ATOM 486 C CA . PRO A 1 73 ? -15.383 10.166 -1.397 1.00 73.62 73 PRO A CA 1
ATOM 487 C C . PRO A 1 73 ? -15.390 11.593 -1.965 1.00 73.62 73 PRO A C 1
ATOM 489 O O . PRO A 1 73 ? -14.452 12.355 -1.726 1.00 73.62 73 PRO A O 1
ATOM 492 N N . THR A 1 74 ? -16.420 11.913 -2.751 1.00 63.38 74 THR A N 1
ATOM 493 C CA . THR A 1 74 ? -1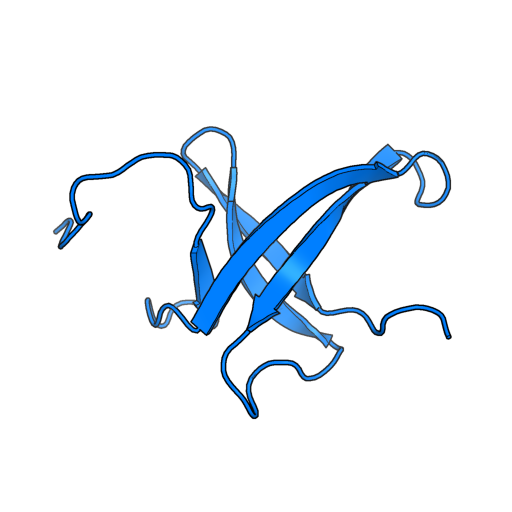6.701 13.252 -3.300 1.00 63.38 74 THR A CA 1
ATOM 494 C C . THR A 1 74 ? -17.489 14.102 -2.326 1.00 63.38 74 THR A C 1
ATOM 496 O O . THR A 1 74 ? -18.420 13.528 -1.715 1.00 63.38 74 THR A O 1
#

Radius of gyration: 12.65 Å; chains: 1; bounding box: 36×23×29 Å

Foldseek 3Di:
DDDDDDDDDDWFFKAQPPPRDGFWTFPFWDQDVVVVRDIDTDIDGHPPQQDFQGWIWTDDPNDTDIDTHDDDDD

Sequence (74 aa):
PVSPGAPGAPVSTVTLGSSGDVIGAVTSSTVSPMLGGIAAGLAMMRYGKHQPGTKVLVPAEGQWVAANLGSLPT